Protein AF-A0A918CA73-F1 (afdb_monomer_lite)

Radius of gyration: 24.74 Å; chains: 1; bounding box: 53×68×56 Å

Secondary structure (DSSP, 8-state):
----S-SSSSSSSS---S----------PPPSSPPEEEEEEEEETTEEEEEEEEPTT--SPEEEEEEETTT-PBPPPEEEPPP-TT-PPPEEEESSEEEEEESSSS--EE-PPP-

Sequence (115 aa):
MTRRTLLILSCAALTVAVLAAPAVKVPALPPKYCQPVAYRDYEVGFGRAAFLRPLPGCTKPSLVRKVSDLTGEPQSPFLVPLPTPNVFPPETWLFISHLDYSLDGETWQHLRLSP

Foldseek 3Di:
DDDDPDDDPPPPDDPDDDDPPPPPPPPDDQFQAADKAFDDWDDDPQFIKTFIAGDPPDDHWWKKWKAALVPRDIDDIDTFGHDDVPDRTDMDTARNIFMWTGRHVPDIDTHDHDD

Structure (mmCIF, N/CA/C/O backbone):
data_AF-A0A918CA73-F1
#
_entry.id   AF-A0A918CA73-F1
#
loop_
_atom_site.group_PDB
_atom_site.id
_atom_site.type_symbol
_a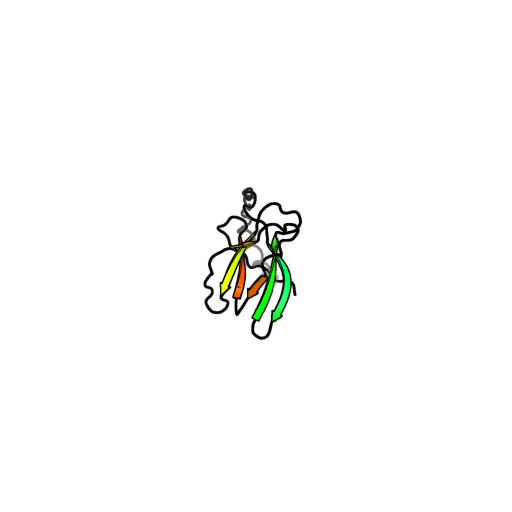tom_site.label_atom_id
_atom_site.label_alt_id
_atom_site.label_comp_id
_atom_site.label_asym_id
_atom_site.label_entity_id
_atom_site.label_seq_id
_atom_site.pdbx_PDB_ins_code
_atom_site.Cartn_x
_atom_site.Cartn_y
_atom_site.Cartn_z
_atom_site.occupancy
_atom_site.B_iso_or_equiv
_atom_site.auth_seq_id
_atom_site.auth_comp_id
_atom_site.auth_asym_id
_atom_site.auth_atom_id
_atom_site.pdbx_PDB_model_num
ATOM 1 N N . MET A 1 1 ? 32.864 -58.467 37.721 1.00 47.31 1 MET A N 1
ATOM 2 C CA . MET A 1 1 ? 33.483 -57.938 36.482 1.00 47.31 1 MET A CA 1
ATOM 3 C C . MET A 1 1 ? 32.394 -57.998 35.422 1.00 47.31 1 MET A C 1
ATOM 5 O O . MET A 1 1 ? 31.867 -59.079 35.254 1.00 47.31 1 MET A O 1
ATOM 9 N N . THR A 1 2 ? 31.847 -56.966 34.782 1.00 47.34 2 THR A N 1
ATOM 10 C CA . THR A 1 2 ? 32.193 -55.567 34.450 1.00 47.34 2 THR A CA 1
ATOM 11 C C . THR A 1 2 ? 30.842 -54.947 34.033 1.00 47.34 2 THR A C 1
ATOM 13 O O . THR A 1 2 ? 30.274 -55.388 33.047 1.00 47.34 2 THR A O 1
ATOM 16 N N . ARG A 1 3 ? 30.129 -54.122 34.808 1.00 51.66 3 ARG A N 1
ATOM 17 C CA . ARG A 1 3 ? 30.385 -52.727 35.215 1.00 51.66 3 ARG A CA 1
ATOM 18 C C . ARG A 1 3 ? 30.663 -51.748 34.056 1.00 51.66 3 ARG A C 1
ATOM 20 O O . ARG A 1 3 ? 31.569 -50.941 34.194 1.00 51.66 3 ARG A O 1
ATOM 27 N N . ARG A 1 4 ? 29.937 -51.815 32.927 1.00 50.28 4 ARG A N 1
ATOM 28 C CA . ARG A 1 4 ? 29.997 -50.794 31.845 1.00 50.28 4 ARG A CA 1
ATOM 29 C C . ARG A 1 4 ? 28.681 -50.611 31.066 1.00 50.28 4 ARG A C 1
ATOM 31 O O . ARG A 1 4 ? 28.702 -50.381 29.865 1.00 50.28 4 ARG A O 1
ATOM 38 N N . THR A 1 5 ? 27.536 -50.692 31.736 1.00 52.53 5 THR A N 1
ATOM 39 C CA . THR A 1 5 ? 26.225 -50.587 31.069 1.00 52.53 5 THR A CA 1
ATOM 40 C C . THR A 1 5 ? 25.339 -49.584 31.792 1.00 52.53 5 THR A C 1
ATOM 42 O O . THR A 1 5 ? 24.375 -50.002 32.403 1.00 52.53 5 THR A O 1
ATOM 45 N N . LEU A 1 6 ? 25.705 -48.298 31.843 1.00 48.62 6 LEU A N 1
ATOM 46 C CA . LEU A 1 6 ? 24.849 -47.198 32.340 1.00 48.62 6 LEU A CA 1
ATOM 47 C C . LEU A 1 6 ? 25.683 -45.913 32.397 1.00 48.62 6 LEU A C 1
ATOM 49 O O . LEU A 1 6 ? 26.232 -45.609 33.446 1.00 48.62 6 LEU A O 1
ATOM 53 N N . LEU A 1 7 ? 25.874 -45.196 31.285 1.00 50.62 7 LEU A N 1
ATOM 54 C CA . LEU A 1 7 ? 26.423 -43.821 31.323 1.00 50.62 7 LEU A CA 1
ATOM 55 C C . LEU A 1 7 ? 26.252 -43.054 29.997 1.00 50.62 7 LEU A C 1
ATOM 57 O O . LEU A 1 7 ? 27.045 -42.181 29.673 1.00 50.62 7 LEU A O 1
ATOM 61 N N . ILE A 1 8 ? 25.219 -43.370 29.211 1.00 50.06 8 ILE A N 1
ATOM 62 C CA . ILE A 1 8 ? 24.854 -42.584 28.018 1.00 50.06 8 ILE A CA 1
ATOM 63 C C . ILE A 1 8 ? 23.335 -42.379 28.007 1.00 50.06 8 ILE A C 1
ATOM 65 O O . ILE A 1 8 ? 22.659 -42.719 27.049 1.00 50.06 8 ILE A O 1
ATOM 69 N N . LEU A 1 9 ? 22.751 -41.927 29.118 1.00 50.25 9 LEU A N 1
ATOM 70 C CA . LEU A 1 9 ? 21.310 -41.634 29.157 1.00 50.25 9 LEU A CA 1
ATOM 71 C C . LEU A 1 9 ? 20.957 -40.526 30.161 1.00 50.25 9 LEU A C 1
ATOM 73 O O . LEU A 1 9 ? 19.876 -40.516 30.736 1.00 50.25 9 LEU A O 1
ATOM 77 N N . SER A 1 10 ? 21.881 -39.585 30.376 1.00 49.31 10 SER A N 1
ATOM 78 C CA . SER A 1 10 ? 21.755 -38.549 31.416 1.00 49.31 10 SER A CA 1
ATOM 79 C C . SER A 1 10 ? 21.933 -37.121 30.889 1.00 49.31 10 SER A C 1
ATOM 81 O O . SER A 1 10 ? 22.260 -36.231 31.663 1.00 49.31 10 SER A O 1
ATOM 83 N N . CYS A 1 11 ? 21.755 -36.884 29.585 1.00 46.22 11 CYS A N 1
ATOM 84 C CA . CYS A 1 11 ? 21.921 -35.552 28.976 1.00 46.22 11 CYS A CA 1
ATOM 85 C C . CYS A 1 11 ? 20.687 -35.105 28.172 1.00 46.22 11 CYS A C 1
ATOM 87 O O . CYS A 1 11 ? 20.797 -34.354 27.211 1.00 46.22 11 CYS A O 1
ATOM 89 N N . ALA A 1 12 ? 19.505 -35.611 28.530 1.00 51.34 12 ALA A N 1
ATOM 90 C CA . ALA A 1 12 ? 18.267 -35.384 27.789 1.00 51.34 12 ALA A CA 1
ATOM 91 C C . ALA A 1 12 ? 17.109 -35.022 28.724 1.00 51.34 12 ALA A C 1
ATOM 93 O O . ALA A 1 12 ? 16.094 -35.703 28.722 1.00 51.34 12 ALA A O 1
ATOM 94 N N . ALA A 1 13 ? 17.263 -33.994 29.560 1.00 50.62 13 ALA A N 1
ATOM 95 C CA . ALA A 1 13 ? 16.130 -33.397 30.273 1.00 50.62 13 ALA A CA 1
ATOM 96 C C . ALA A 1 13 ? 16.557 -32.128 31.017 1.00 50.62 13 ALA A C 1
ATOM 98 O O . ALA A 1 13 ? 16.603 -32.171 32.236 1.00 50.62 13 ALA A O 1
ATOM 99 N N . LEU A 1 14 ? 16.904 -31.017 30.351 1.00 50.69 14 LEU A N 1
ATOM 100 C CA . LEU A 1 14 ? 16.919 -29.721 31.059 1.00 50.69 14 LEU A CA 1
ATOM 101 C C . LEU A 1 14 ? 16.922 -28.466 30.161 1.00 50.69 14 LEU A C 1
ATOM 103 O O . LEU A 1 14 ? 17.584 -27.492 30.487 1.00 50.69 14 LEU A O 1
ATOM 107 N N . THR A 1 15 ? 16.190 -28.435 29.044 1.00 51.91 15 THR A N 1
ATOM 108 C CA . THR A 1 15 ? 16.017 -27.187 28.257 1.00 51.91 15 THR A CA 1
ATOM 109 C C . THR A 1 15 ? 14.655 -27.104 27.553 1.00 51.91 15 THR A C 1
ATOM 111 O O . THR A 1 15 ? 14.565 -26.769 26.378 1.00 51.91 15 THR A O 1
ATOM 114 N N . VAL A 1 16 ? 13.556 -27.392 28.260 1.00 51.50 16 VAL A N 1
ATOM 115 C CA . VAL A 1 16 ? 12.187 -27.124 27.763 1.00 51.50 16 VAL A CA 1
ATOM 116 C C . VAL A 1 16 ? 11.394 -26.379 28.835 1.00 51.50 16 VAL A C 1
ATOM 118 O O . VAL A 1 16 ? 10.440 -26.900 29.396 1.00 51.50 16 VAL A O 1
ATOM 121 N N . ALA A 1 17 ? 11.842 -25.182 29.212 1.00 49.84 17 ALA A N 1
ATOM 122 C CA . ALA A 1 17 ? 11.116 -24.366 30.186 1.00 49.84 17 ALA A CA 1
ATOM 123 C C . ALA A 1 17 ? 11.494 -22.882 30.107 1.00 49.84 17 ALA A C 1
ATOM 125 O O . ALA A 1 17 ? 11.767 -22.265 31.128 1.00 49.84 17 ALA A O 1
ATOM 126 N N . VAL A 1 18 ? 11.540 -22.283 28.915 1.00 52.66 18 VAL A N 1
ATOM 127 C CA . VAL A 1 18 ? 11.581 -20.817 28.820 1.00 52.66 18 VAL A CA 1
ATOM 128 C C . VAL A 1 18 ? 10.735 -20.370 27.627 1.00 52.66 18 VAL A C 1
ATOM 130 O O . VAL A 1 18 ? 10.951 -20.823 26.509 1.00 52.66 18 VAL A O 1
ATOM 133 N N . LEU A 1 19 ? 9.789 -19.465 27.900 1.00 46.84 19 LEU A N 1
ATOM 134 C CA . LEU A 1 19 ? 8.966 -18.687 26.959 1.00 46.84 19 LEU A CA 1
ATOM 135 C C . LEU A 1 19 ? 7.689 -19.333 26.390 1.00 46.84 19 LEU A C 1
ATOM 137 O O . LEU A 1 19 ? 7.357 -19.156 25.224 1.00 46.84 19 LEU A O 1
ATOM 141 N N . ALA A 1 20 ? 6.867 -19.930 27.252 1.00 50.53 20 ALA A N 1
ATOM 142 C CA . ALA A 1 20 ? 5.415 -19.811 27.086 1.00 50.53 20 ALA A CA 1
ATOM 143 C C . ALA A 1 20 ? 4.946 -18.547 27.828 1.00 50.53 20 ALA A C 1
ATOM 145 O O . ALA A 1 20 ? 4.282 -18.624 28.860 1.00 50.53 20 ALA A O 1
ATOM 146 N N . ALA A 1 21 ? 5.363 -17.367 27.358 1.00 57.00 21 ALA A N 1
ATOM 147 C CA . ALA A 1 21 ? 4.730 -16.134 27.809 1.00 57.00 21 ALA A CA 1
ATOM 148 C C . ALA A 1 21 ? 3.276 -16.165 27.307 1.00 57.00 21 ALA A C 1
ATOM 150 O O . ALA A 1 21 ? 3.063 -16.436 26.120 1.00 57.00 21 ALA A O 1
ATOM 151 N N . PRO A 1 22 ? 2.267 -15.916 28.160 1.00 52.00 22 PRO A N 1
ATOM 152 C CA . PRO A 1 22 ? 0.918 -15.736 27.669 1.00 52.00 22 PRO A CA 1
ATOM 153 C C . PRO A 1 22 ? 0.957 -14.499 26.778 1.00 52.00 22 PRO A C 1
ATOM 155 O O . PRO A 1 22 ? 1.216 -13.392 27.249 1.00 52.00 22 PRO A O 1
ATOM 158 N N . ALA A 1 23 ? 0.744 -14.694 25.477 1.00 60.34 23 ALA A N 1
ATOM 159 C CA . ALA A 1 23 ? 0.425 -13.606 24.574 1.00 60.34 23 ALA A CA 1
ATOM 160 C C . ALA A 1 23 ? -0.854 -12.968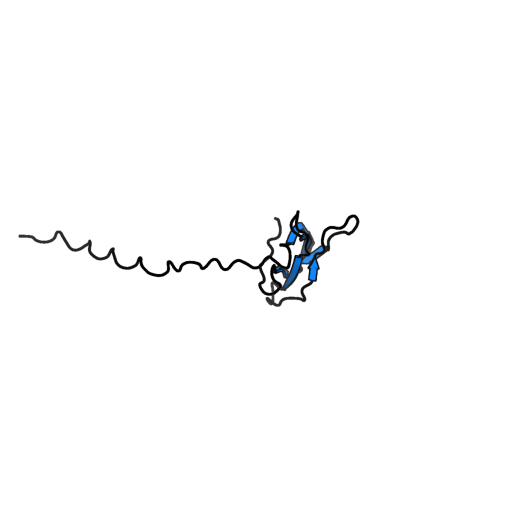 25.118 1.00 60.34 23 ALA A C 1
ATOM 162 O O . ALA A 1 23 ? -1.958 -13.466 24.886 1.00 60.34 23 ALA A O 1
ATOM 163 N N . VAL A 1 24 ? -0.693 -11.916 25.924 1.00 51.78 24 VAL A N 1
ATOM 164 C CA . VAL A 1 24 ? -1.776 -11.031 26.324 1.00 51.78 24 VAL A CA 1
ATOM 165 C C . VAL A 1 24 ? -2.388 -10.578 25.010 1.00 51.78 24 VAL A C 1
ATOM 167 O O . VAL A 1 24 ? -1.785 -9.806 24.267 1.00 51.78 24 VAL A O 1
ATOM 170 N N . LYS A 1 25 ? -3.550 -11.145 24.673 1.00 54.12 25 LYS A N 1
ATOM 171 C CA . LYS A 1 25 ? -4.358 -10.717 23.536 1.00 54.12 25 LYS A CA 1
ATOM 172 C C . LYS A 1 25 ? -4.898 -9.342 23.900 1.00 54.12 25 LYS A C 1
ATOM 174 O O . LYS A 1 25 ? -6.029 -9.218 24.360 1.00 54.12 25 LYS A O 1
ATOM 179 N N . VAL A 1 26 ? -4.052 -8.323 23.766 1.00 59.31 26 VAL A N 1
ATOM 180 C CA . VAL A 1 26 ? -4.492 -6.934 23.744 1.00 59.31 26 VAL A CA 1
ATOM 181 C C . VAL A 1 26 ? -5.569 -6.879 22.662 1.00 59.31 26 VAL A C 1
ATOM 183 O O . VAL A 1 26 ? -5.301 -7.336 21.545 1.00 59.31 26 VAL A O 1
ATOM 186 N N . PRO A 1 27 ? -6.794 -6.421 22.971 1.00 53.00 27 PRO A N 1
ATOM 187 C CA . PRO A 1 27 ? -7.807 -6.234 21.950 1.00 53.00 27 PRO A CA 1
ATOM 188 C C . PRO A 1 27 ? -7.209 -5.297 20.908 1.00 53.00 27 PRO A C 1
ATOM 190 O O . PRO A 1 27 ? -6.942 -4.133 21.207 1.00 53.00 27 PRO A O 1
ATOM 193 N N . ALA A 1 28 ? -6.917 -5.823 19.717 1.00 67.25 28 ALA A N 1
ATOM 194 C CA . ALA A 1 28 ? -6.463 -4.996 18.618 1.00 67.25 28 ALA A CA 1
ATOM 195 C C . ALA A 1 28 ? -7.560 -3.955 18.396 1.00 67.25 28 ALA A C 1
ATOM 197 O O . ALA A 1 28 ? -8.709 -4.313 18.119 1.00 67.25 28 ALA A O 1
ATOM 198 N N . LEU A 1 29 ? -7.227 -2.682 18.617 1.00 69.94 29 LEU A N 1
ATOM 199 C CA . LEU A 1 29 ? -8.118 -1.572 18.311 1.00 69.94 29 LEU A CA 1
ATOM 200 C C . LEU A 1 29 ? -8.682 -1.781 16.898 1.00 69.94 29 LEU A C 1
ATOM 202 O O . LEU A 1 29 ? -7.958 -2.258 16.016 1.00 69.94 29 LEU A O 1
ATOM 206 N N . PRO A 1 30 ? -9.969 -1.469 16.666 1.00 81.19 30 PRO A N 1
ATOM 207 C CA . PRO A 1 30 ? -10.555 -1.654 15.351 1.00 81.19 30 PRO A CA 1
ATOM 208 C C . PRO A 1 30 ? -9.733 -0.865 14.322 1.00 81.19 30 PRO A C 1
ATOM 210 O O . PRO A 1 30 ? -9.409 0.300 14.573 1.00 81.19 30 PRO A O 1
ATOM 213 N N . PRO A 1 31 ? -9.399 -1.461 13.165 1.00 89.62 31 PRO A N 1
ATOM 214 C CA . PRO A 1 31 ? -8.486 -0.843 12.217 1.00 89.62 31 PRO A CA 1
ATOM 215 C C . PRO A 1 31 ? -9.059 0.485 11.709 1.00 89.62 31 PRO A C 1
ATOM 217 O O . PRO A 1 31 ? -10.252 0.600 11.396 1.00 89.62 31 PRO A O 1
ATOM 220 N N . LYS A 1 32 ? -8.208 1.509 11.644 1.00 95.06 32 LYS A N 1
ATOM 221 C CA . LYS A 1 32 ? -8.529 2.846 11.131 1.00 95.06 32 LYS A CA 1
ATOM 222 C C . LYS A 1 32 ? -8.683 2.840 9.611 1.00 95.06 32 LYS A C 1
ATOM 224 O O . LYS A 1 32 ? -9.551 3.540 9.094 1.00 95.06 32 LYS A O 1
ATOM 229 N N . TYR A 1 33 ? -7.899 2.015 8.927 1.00 96.69 33 TYR A N 1
ATOM 230 C CA . TYR A 1 33 ? -7.897 1.859 7.475 1.00 96.69 33 TYR A CA 1
ATOM 231 C C . TYR A 1 33 ? -8.141 0.405 7.076 1.00 96.69 33 TYR A C 1
ATOM 233 O O . TYR A 1 33 ? -7.936 -0.520 7.860 1.00 96.69 33 TYR A O 1
ATOM 241 N N . CYS A 1 34 ? -8.575 0.194 5.841 1.00 95.19 34 CYS A N 1
ATOM 242 C CA . CYS A 1 34 ? -8.765 -1.139 5.286 1.00 95.19 34 CYS A CA 1
ATOM 243 C C . CYS A 1 34 ? -7.462 -1.692 4.714 1.00 95.19 34 CYS A C 1
ATOM 245 O O . CYS A 1 34 ? -6.660 -0.944 4.150 1.00 95.19 34 CYS A O 1
ATOM 247 N N . GLN A 1 35 ? -7.301 -3.014 4.750 1.00 95.69 35 GLN A N 1
ATOM 248 C CA . GLN A 1 35 ? -6.261 -3.676 3.969 1.00 95.69 35 GLN A CA 1
ATOM 249 C C . GLN A 1 35 ? -6.501 -3.405 2.472 1.00 95.69 35 GLN A C 1
ATOM 251 O O . GLN A 1 35 ? -7.628 -3.592 2.004 1.00 95.69 35 GLN A O 1
ATOM 256 N N . PRO A 1 36 ? -5.496 -2.941 1.716 1.00 94.50 36 PRO A N 1
ATOM 257 C CA . PRO A 1 36 ? -5.610 -2.805 0.274 1.00 94.50 36 PRO A CA 1
ATOM 258 C C . PRO A 1 36 ? -5.436 -4.159 -0.420 1.00 94.50 36 PRO A C 1
ATOM 260 O O . PRO A 1 36 ? -4.791 -5.073 0.090 1.00 94.50 36 PRO A O 1
ATOM 263 N N . VAL A 1 37 ? -5.982 -4.258 -1.624 1.00 92.75 37 VAL A N 1
ATOM 264 C CA . VAL A 1 37 ? -5.814 -5.384 -2.539 1.00 92.75 37 VAL A CA 1
ATOM 265 C C . VAL A 1 37 ? -5.379 -4.840 -3.894 1.00 92.75 37 VAL A C 1
ATOM 267 O O . VAL A 1 37 ? -6.050 -3.970 -4.457 1.00 92.75 37 VAL A O 1
ATOM 270 N N . ALA A 1 38 ? -4.281 -5.379 -4.424 1.00 91.31 38 ALA A N 1
ATOM 271 C CA . ALA A 1 38 ? -3.887 -5.211 -5.817 1.00 91.31 38 ALA A CA 1
ATOM 272 C C . ALA A 1 38 ? -4.592 -6.280 -6.665 1.00 91.31 38 ALA A C 1
ATOM 274 O O . ALA A 1 38 ? -4.544 -7.460 -6.320 1.00 91.31 38 ALA A O 1
ATOM 275 N N . TYR A 1 39 ? -5.296 -5.882 -7.728 1.00 84.81 39 TYR A N 1
ATOM 276 C CA . TYR A 1 39 ? -6.139 -6.825 -8.491 1.00 84.81 39 TYR A CA 1
ATOM 277 C C . TYR A 1 39 ? -6.029 -6.720 -10.016 1.00 84.81 39 TYR A C 1
ATOM 279 O O . TYR A 1 39 ? -6.761 -7.395 -10.738 1.00 84.81 39 TYR A O 1
ATOM 287 N N . ARG A 1 40 ? -5.131 -5.863 -10.496 1.00 80.81 40 ARG A N 1
ATOM 288 C CA . ARG A 1 40 ? -4.670 -5.778 -11.882 1.00 80.81 40 ARG A CA 1
ATOM 289 C C . ARG A 1 40 ? -3.259 -5.224 -11.819 1.00 80.81 40 ARG A C 1
ATOM 291 O O . ARG A 1 40 ? -3.087 -4.011 -11.917 1.00 80.81 40 ARG A O 1
ATOM 298 N N . ASP A 1 41 ? -2.293 -6.082 -11.538 1.00 84.31 41 ASP A N 1
ATOM 299 C CA . ASP A 1 41 ? -0.892 -5.726 -11.665 1.00 84.31 41 ASP A CA 1
ATOM 300 C C . ASP A 1 41 ? -0.267 -6.384 -12.886 1.00 84.31 41 ASP A C 1
ATOM 302 O O . ASP A 1 41 ? -0.640 -7.479 -13.297 1.00 84.31 41 ASP A O 1
ATOM 306 N N . TYR A 1 42 ? 0.596 -5.630 -13.550 1.00 85.56 42 TYR A N 1
ATOM 307 C CA . TYR A 1 42 ? 1.219 -6.036 -14.797 1.00 85.56 42 TYR A CA 1
ATOM 308 C C . TYR A 1 42 ? 2.554 -5.324 -14.962 1.00 85.56 42 TYR A C 1
ATOM 310 O O . TYR A 1 42 ? 2.766 -4.208 -14.477 1.00 85.56 42 TYR A O 1
ATOM 318 N N . GLU A 1 43 ? 3.470 -5.995 -15.647 1.00 87.00 43 GLU A N 1
ATOM 31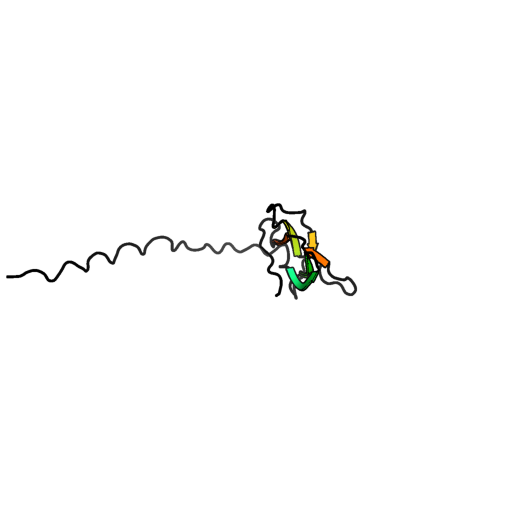9 C CA . GLU A 1 43 ? 4.774 -5.444 -15.985 1.00 87.00 43 GLU A CA 1
ATOM 320 C C . GLU A 1 43 ? 4.674 -4.551 -17.223 1.00 87.00 43 GLU A C 1
ATOM 322 O O . GLU A 1 43 ? 3.963 -4.836 -18.185 1.00 87.00 43 GLU A O 1
ATOM 327 N N . VAL A 1 44 ? 5.390 -3.435 -17.177 1.00 81.25 44 VAL A N 1
ATOM 328 C CA . VAL A 1 44 ? 5.323 -2.335 -18.139 1.00 81.25 44 VAL A CA 1
ATOM 329 C C . VAL A 1 44 ? 6.733 -1.884 -18.461 1.00 81.25 44 VAL A C 1
ATOM 331 O O . VAL A 1 44 ? 7.185 -0.903 -17.889 1.00 81.25 44 VAL A O 1
ATOM 334 N N . GLY A 1 45 ? 7.427 -2.599 -19.356 1.00 78.19 45 GLY A N 1
ATOM 335 C CA . GLY A 1 45 ? 8.728 -2.254 -19.966 1.00 78.19 45 GLY A CA 1
ATOM 336 C C . GLY A 1 45 ? 9.909 -1.998 -19.009 1.00 78.19 45 GLY A C 1
ATOM 337 O O . GLY A 1 45 ? 10.932 -2.663 -19.096 1.00 78.19 45 GLY A O 1
ATOM 338 N N . PHE A 1 46 ? 9.764 -1.032 -18.106 1.00 77.19 46 PHE A N 1
ATOM 339 C CA . PHE A 1 46 ? 10.726 -0.540 -17.126 1.00 77.19 46 PHE A CA 1
ATOM 340 C C . PHE A 1 46 ? 10.190 -0.552 -15.679 1.00 77.19 46 PHE A C 1
ATOM 342 O O . PHE A 1 46 ? 10.814 0.030 -14.795 1.00 77.19 46 PHE A O 1
ATOM 349 N N . GLY A 1 47 ? 9.040 -1.176 -15.406 1.00 83.62 47 GLY A N 1
ATOM 350 C CA . GLY A 1 47 ? 8.493 -1.275 -14.049 1.00 83.62 47 GLY A CA 1
ATOM 351 C C . GLY A 1 47 ? 7.247 -2.151 -13.954 1.00 83.62 47 GLY A C 1
ATOM 352 O O . GLY A 1 47 ? 6.939 -2.913 -14.870 1.00 83.62 47 GLY A O 1
ATOM 353 N N . ARG A 1 48 ? 6.516 -2.025 -12.844 1.00 88.50 48 ARG A N 1
ATOM 354 C CA . ARG A 1 48 ? 5.217 -2.676 -12.625 1.00 88.50 48 ARG A CA 1
ATOM 355 C C . ARG A 1 48 ? 4.155 -1.615 -12.350 1.00 88.50 48 ARG A C 1
ATOM 357 O O . ARG A 1 48 ? 4.445 -0.606 -11.717 1.00 88.50 48 ARG A O 1
ATOM 364 N N . ALA A 1 49 ? 2.930 -1.823 -12.805 1.00 89.81 49 ALA A N 1
ATOM 365 C CA . ALA A 1 49 ? 1.779 -1.014 -12.409 1.00 89.81 49 ALA A CA 1
ATOM 366 C C . ALA A 1 49 ? 0.796 -1.895 -11.639 1.00 89.81 49 ALA A C 1
ATOM 368 O O . ALA A 1 49 ? 0.732 -3.093 -11.896 1.00 89.81 49 ALA A O 1
ATOM 369 N N . ALA A 1 50 ? 0.056 -1.320 -10.691 1.00 91.69 50 ALA A N 1
ATOM 370 C CA . ALA A 1 50 ? -0.975 -2.024 -9.936 1.00 91.69 50 ALA A CA 1
ATOM 371 C C . ALA A 1 50 ? -2.186 -1.121 -9.671 1.00 91.69 50 ALA A C 1
ATOM 373 O O . ALA A 1 50 ? -2.048 0.004 -9.185 1.00 91.69 50 ALA A O 1
ATOM 374 N N . PHE A 1 51 ? -3.387 -1.641 -9.925 1.00 91.62 51 PHE A N 1
ATOM 375 C CA . PHE A 1 51 ? -4.629 -1.016 -9.466 1.00 91.62 51 PHE A CA 1
ATOM 376 C C . PHE A 1 51 ? -4.951 -1.442 -8.038 1.00 91.62 51 PHE A C 1
ATOM 378 O O . PHE A 1 51 ? -5.052 -2.638 -7.742 1.00 91.62 51 PHE A O 1
ATOM 385 N N . LEU A 1 52 ? -5.157 -0.452 -7.169 1.00 93.19 52 LEU A N 1
ATOM 386 C CA . LEU A 1 52 ? -5.418 -0.663 -5.750 1.00 93.19 52 LEU A CA 1
ATOM 387 C C . LEU A 1 52 ? -6.882 -0.404 -5.411 1.00 93.19 52 LEU A C 1
ATOM 389 O O . LEU A 1 52 ? -7.486 0.561 -5.872 1.00 93.19 52 LEU A O 1
ATOM 393 N N . ARG A 1 53 ? -7.437 -1.230 -4.528 1.00 92.69 53 ARG A N 1
ATOM 394 C CA . ARG A 1 53 ? -8.723 -0.965 -3.871 1.00 92.69 53 ARG A CA 1
ATOM 395 C C . ARG A 1 53 ? -8.699 -1.441 -2.421 1.00 92.69 53 ARG A C 1
ATOM 397 O O . ARG A 1 53 ? -7.956 -2.376 -2.124 1.00 92.69 53 ARG A O 1
ATOM 404 N N . PRO A 1 54 ? -9.531 -0.882 -1.533 1.00 94.06 54 PRO A N 1
ATOM 405 C CA . PRO A 1 54 ? -9.796 -1.494 -0.238 1.00 94.06 54 PRO A CA 1
ATOM 406 C C . PRO A 1 54 ? -10.351 -2.916 -0.389 1.00 94.06 54 PRO A C 1
ATOM 408 O O . PRO A 1 54 ? -11.023 -3.229 -1.378 1.00 94.06 54 PRO A O 1
ATOM 411 N N . LEU A 1 55 ? -10.086 -3.772 0.601 1.00 92.19 55 LEU A N 1
ATOM 412 C CA . LEU A 1 55 ? -10.622 -5.131 0.674 1.00 92.19 55 LEU A CA 1
ATOM 413 C C . LEU A 1 55 ? -12.152 -5.123 0.454 1.00 92.19 55 LEU A C 1
ATOM 415 O O . LEU A 1 55 ? -12.841 -4.277 1.035 1.00 92.19 55 LEU A O 1
ATOM 419 N N . PRO A 1 56 ? -12.711 -6.041 -0.360 1.00 90.12 56 PRO A N 1
ATOM 420 C CA . PRO A 1 56 ? -14.152 -6.107 -0.578 1.00 90.12 56 PRO A CA 1
ATOM 421 C C . PRO A 1 56 ? -14.935 -6.213 0.736 1.00 90.12 56 PRO A C 1
ATOM 423 O O . PRO A 1 56 ? -14.555 -6.958 1.636 1.00 90.12 56 PRO A O 1
ATOM 426 N N . GLY A 1 57 ? -16.030 -5.458 0.842 1.00 90.25 57 GLY A N 1
ATOM 427 C CA . GLY A 1 57 ? -16.848 -5.376 2.060 1.00 90.25 57 GLY A CA 1
ATOM 428 C C . GLY A 1 57 ? -16.345 -4.371 3.101 1.00 90.25 57 GLY A C 1
ATOM 429 O O . GLY A 1 57 ? -17.028 -4.141 4.097 1.00 90.25 57 GLY A O 1
ATOM 430 N N . CYS A 1 58 ? -15.192 -3.737 2.880 1.00 91.31 58 CYS A N 1
ATOM 431 C CA . CYS A 1 58 ? -14.689 -2.709 3.779 1.00 91.31 58 CYS A CA 1
ATOM 432 C C . CYS A 1 58 ? -15.341 -1.339 3.518 1.00 91.31 58 CYS A C 1
ATOM 434 O O . CYS A 1 58 ? -15.646 -0.988 2.380 1.00 91.31 58 CYS A O 1
ATOM 436 N N . THR A 1 59 ? -15.539 -0.554 4.581 1.00 93.44 59 THR A N 1
ATOM 437 C CA . THR A 1 59 ? -16.238 0.749 4.556 1.00 93.44 59 THR A CA 1
ATOM 438 C C . THR A 1 59 ? -15.327 1.939 4.871 1.00 93.44 59 THR A C 1
ATOM 440 O O . THR A 1 59 ? -15.805 3.048 5.099 1.00 93.44 59 THR A O 1
ATOM 443 N N . LYS A 1 60 ? -14.006 1.731 4.890 1.00 94.75 60 LYS A N 1
ATOM 444 C CA . LYS A 1 60 ? -12.987 2.769 5.111 1.00 94.75 60 LYS A CA 1
ATOM 445 C C . LYS A 1 60 ? -11.998 2.791 3.933 1.00 94.75 60 LYS A C 1
ATOM 447 O O . LYS A 1 60 ? -11.905 1.808 3.198 1.00 94.75 60 LYS A O 1
ATOM 452 N N . PRO A 1 61 ? -11.255 3.884 3.708 1.00 95.56 61 PRO A N 1
ATOM 453 C CA . PRO A 1 61 ? -10.176 3.872 2.725 1.00 95.56 61 PRO A CA 1
ATOM 454 C C . PRO A 1 61 ? -9.007 2.993 3.196 1.00 95.56 61 PRO A C 1
ATOM 456 O O . PRO A 1 61 ? -8.899 2.660 4.380 1.00 95.56 61 PRO A O 1
ATOM 459 N N . SER A 1 62 ? -8.101 2.657 2.281 1.00 96.00 62 SER A N 1
ATOM 460 C CA . SER A 1 62 ? -6.799 2.063 2.618 1.00 96.00 62 SER A CA 1
ATOM 461 C C . SER A 1 62 ? -5.722 3.138 2.647 1.00 96.00 62 SER A C 1
ATOM 463 O O . SER A 1 62 ? -5.727 4.025 1.798 1.00 96.00 62 SER A O 1
ATOM 465 N N . LEU A 1 63 ? -4.786 3.054 3.591 1.00 97.44 63 LEU A N 1
ATOM 466 C CA . LEU A 1 63 ? -3.610 3.921 3.630 1.00 97.44 63 LEU A CA 1
ATOM 467 C C . LEU A 1 63 ? -2.408 3.157 3.080 1.00 97.44 63 LEU A C 1
ATOM 469 O O . LEU A 1 63 ? -2.066 2.092 3.595 1.00 97.44 63 LEU A O 1
ATOM 473 N N . VAL A 1 64 ? -1.789 3.698 2.033 1.00 96.88 64 VAL A N 1
ATOM 474 C CA . VAL A 1 64 ? -0.704 3.056 1.285 1.00 96.88 64 VAL A CA 1
ATOM 475 C C . VAL A 1 64 ? 0.446 4.038 1.108 1.00 96.88 64 VAL A C 1
ATOM 477 O O . VAL A 1 64 ? 0.232 5.245 1.024 1.00 96.88 64 VAL A O 1
ATOM 480 N N . ARG A 1 65 ? 1.675 3.535 1.032 1.00 96.75 65 ARG A N 1
ATOM 481 C CA . ARG A 1 65 ? 2.848 4.301 0.606 1.00 96.75 65 ARG A CA 1
ATOM 482 C C . ARG A 1 65 ? 3.705 3.465 -0.337 1.00 96.75 65 ARG A C 1
ATOM 484 O O . ARG A 1 65 ? 3.671 2.238 -0.294 1.00 96.75 65 ARG A O 1
ATOM 491 N N . LYS A 1 66 ? 4.497 4.145 -1.160 1.00 96.25 66 LYS A N 1
ATOM 492 C CA . LYS A 1 66 ? 5.563 3.517 -1.945 1.00 96.25 66 LYS A CA 1
ATOM 493 C C . LYS A 1 66 ? 6.852 3.518 -1.136 1.00 96.25 66 LYS A C 1
ATOM 495 O O . LYS A 1 66 ? 7.133 4.505 -0.460 1.00 96.25 66 LYS A O 1
ATOM 500 N N . VAL A 1 67 ? 7.629 2.453 -1.240 1.00 96.81 67 VAL A N 1
ATOM 501 C CA . VAL A 1 67 ? 8.956 2.343 -0.631 1.00 96.81 67 VAL A CA 1
ATOM 502 C C . VAL A 1 67 ? 9.935 1.956 -1.727 1.00 96.81 67 VAL A C 1
ATOM 504 O O . VAL A 1 67 ? 9.684 1.012 -2.471 1.00 96.81 67 VAL A O 1
ATOM 507 N N . SER A 1 68 ? 11.015 2.722 -1.858 1.00 95.25 68 SER A N 1
ATOM 508 C CA . SER A 1 68 ? 12.063 2.462 -2.849 1.00 95.25 68 SER A CA 1
ATOM 509 C C . SER A 1 68 ? 12.772 1.145 -2.537 1.00 95.25 68 SER A C 1
ATOM 511 O O . SER A 1 68 ? 13.289 0.979 -1.435 1.00 95.25 68 SER A O 1
ATOM 513 N N . ASP A 1 69 ? 12.866 0.237 -3.508 1.00 91.94 69 ASP A N 1
ATOM 514 C CA . ASP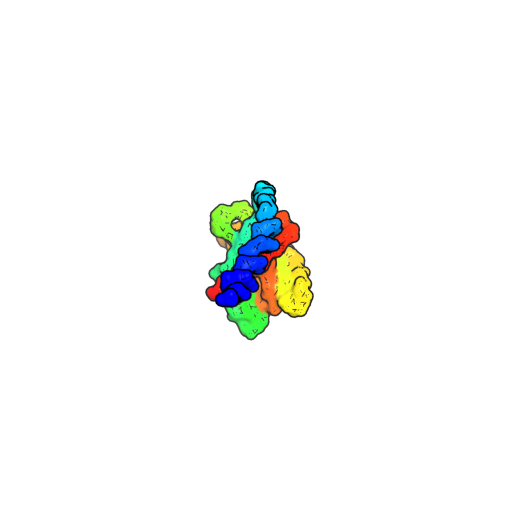 A 1 69 ? 13.629 -1.009 -3.342 1.00 91.94 69 ASP A CA 1
ATOM 515 C C . ASP A 1 69 ? 15.145 -0.750 -3.329 1.00 91.94 69 ASP A C 1
ATOM 517 O O . ASP A 1 69 ? 15.912 -1.573 -2.836 1.00 91.94 69 ASP A O 1
ATOM 521 N N . LEU A 1 70 ? 15.586 0.403 -3.852 1.00 94.12 70 LEU A N 1
ATOM 522 C CA . LEU A 1 70 ? 17.002 0.790 -3.889 1.00 94.12 70 LEU A CA 1
ATOM 523 C C . LEU A 1 70 ? 17.478 1.395 -2.573 1.00 94.12 70 LEU A C 1
ATOM 525 O O . LEU A 1 70 ? 18.590 1.121 -2.132 1.00 94.12 70 LEU A O 1
ATOM 529 N N . THR A 1 71 ? 16.668 2.277 -1.988 1.00 96.25 71 THR A N 1
ATOM 530 C CA . THR A 1 71 ? 17.069 3.091 -0.830 1.00 96.25 71 THR A CA 1
ATOM 531 C C . THR A 1 71 ? 16.347 2.702 0.452 1.00 96.25 71 THR A C 1
ATOM 533 O O . THR A 1 71 ? 16.777 3.111 1.522 1.00 96.25 71 THR A O 1
ATOM 536 N N . GLY A 1 72 ? 15.246 1.951 0.371 1.00 95.38 72 GLY A N 1
ATOM 537 C CA . GLY A 1 72 ? 14.376 1.657 1.512 1.00 95.38 72 GLY A CA 1
ATOM 538 C C . GLY A 1 72 ? 13.570 2.862 2.012 1.00 95.38 72 GLY A C 1
ATOM 539 O O . GLY A 1 72 ? 12.807 2.733 2.966 1.00 95.38 72 GLY A O 1
ATOM 540 N N . GLU A 1 73 ? 13.716 4.029 1.380 1.00 97.00 73 GLU A N 1
ATOM 541 C CA . GLU A 1 73 ? 13.073 5.263 1.826 1.00 97.00 73 GLU A CA 1
ATOM 542 C C . GLU A 1 73 ? 11.577 5.278 1.460 1.00 97.00 73 GLU A C 1
ATOM 544 O O . GLU A 1 73 ? 11.219 5.033 0.295 1.00 97.00 73 GLU A O 1
ATOM 549 N N . PRO A 1 74 ? 10.685 5.579 2.424 1.00 97.06 74 PRO A N 1
ATOM 550 C CA . PRO A 1 74 ? 9.259 5.699 2.169 1.00 97.06 74 PRO A CA 1
ATOM 551 C C . PRO A 1 74 ? 8.914 7.033 1.493 1.00 97.06 74 PRO A C 1
ATOM 553 O O . PRO A 1 74 ? 9.373 8.102 1.886 1.00 97.06 74 PRO A O 1
ATOM 556 N N . GLN A 1 75 ? 8.023 6.982 0.507 1.00 95.44 75 GLN A N 1
ATOM 557 C CA . GLN A 1 75 ? 7.371 8.158 -0.073 1.00 95.44 75 GLN A CA 1
ATOM 558 C C . GLN A 1 75 ? 6.153 8.569 0.768 1.00 95.44 75 GLN A C 1
ATOM 560 O O . GLN A 1 75 ? 5.642 7.786 1.575 1.00 95.44 75 GLN A O 1
ATOM 565 N N . SER A 1 76 ? 5.648 9.786 0.544 1.00 95.81 76 SER A N 1
ATOM 566 C CA . SER A 1 76 ? 4.445 10.287 1.215 1.00 95.81 76 SER A CA 1
ATOM 567 C C . SER A 1 76 ? 3.263 9.316 1.064 1.00 95.81 76 SER A C 1
ATOM 569 O O . SER A 1 76 ? 2.941 8.919 -0.062 1.00 95.81 76 SER A O 1
ATOM 571 N N . PRO A 1 77 ? 2.594 8.944 2.172 1.00 96.94 77 PRO A N 1
ATOM 572 C CA . PRO A 1 77 ? 1.399 8.119 2.121 1.00 96.94 77 PRO A CA 1
ATOM 573 C C . PRO A 1 77 ? 0.255 8.760 1.344 1.00 96.94 77 PRO A C 1
ATOM 575 O O . PRO A 1 77 ? 0.101 9.981 1.321 1.00 96.94 77 PRO A O 1
ATOM 578 N N . PHE A 1 78 ? -0.608 7.922 0.785 1.00 95.38 78 PHE A N 1
ATOM 579 C CA . PHE A 1 78 ? -1.834 8.332 0.120 1.00 95.38 78 PHE A CA 1
ATOM 580 C C . PHE A 1 78 ? -2.985 7.385 0.461 1.00 95.38 78 PHE A C 1
ATOM 582 O O . PHE A 1 78 ? -2.792 6.228 0.846 1.00 95.38 78 PHE A O 1
ATOM 589 N N . LEU A 1 79 ? -4.207 7.903 0.333 1.00 95.38 79 LEU A N 1
ATOM 590 C CA . LEU A 1 79 ? -5.420 7.129 0.553 1.00 95.38 79 LEU A CA 1
ATOM 591 C C . LEU A 1 79 ? -5.894 6.508 -0.755 1.00 95.38 79 LEU A C 1
ATOM 593 O O . LEU A 1 79 ? -6.073 7.197 -1.757 1.00 95.38 79 LEU A O 1
ATOM 597 N N . VAL A 1 80 ? -6.168 5.210 -0.710 1.00 94.00 80 VAL A N 1
ATOM 598 C CA . VAL A 1 80 ? -6.940 4.517 -1.735 1.00 94.00 80 VAL A CA 1
ATOM 599 C C . VAL A 1 80 ? -8.412 4.636 -1.334 1.00 94.00 80 VAL A C 1
ATOM 601 O O . VAL A 1 80 ? -8.805 4.084 -0.296 1.00 94.00 80 VAL A O 1
ATOM 604 N N . PRO A 1 81 ? -9.226 5.387 -2.094 1.00 93.00 81 PRO A N 1
ATOM 605 C CA . PRO A 1 81 ? -10.615 5.628 -1.7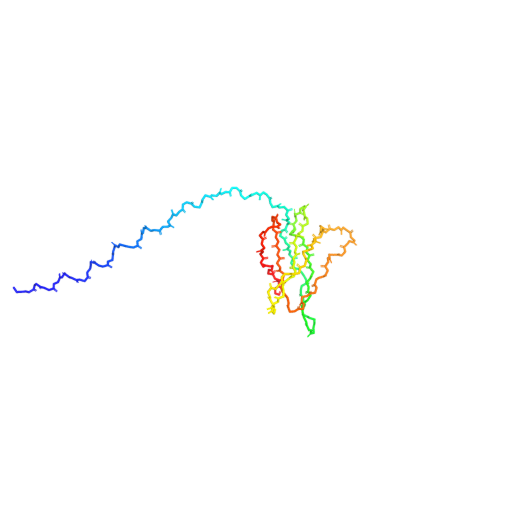39 1.00 93.00 81 PRO A CA 1
ATOM 606 C C . PRO A 1 81 ? -11.451 4.352 -1.860 1.00 93.00 81 PRO A C 1
ATOM 608 O O . PRO A 1 81 ? -11.066 3.376 -2.508 1.00 93.00 81 PRO A O 1
ATOM 611 N N . LEU A 1 82 ? -12.634 4.379 -1.245 1.00 91.25 82 LEU A N 1
ATOM 612 C CA . LEU A 1 82 ? -13.640 3.348 -1.470 1.00 91.25 82 LEU A CA 1
ATOM 613 C C . LEU A 1 82 ? -14.061 3.324 -2.946 1.00 91.25 82 LEU A C 1
ATOM 615 O O . LEU A 1 82 ? -14.156 4.388 -3.569 1.00 91.25 82 LEU A O 1
ATOM 619 N N . PRO A 1 83 ? -14.361 2.136 -3.500 1.00 85.69 83 PRO A N 1
ATOM 620 C CA . PRO A 1 83 ? -14.891 2.034 -4.849 1.00 85.69 83 PRO A CA 1
ATOM 621 C C . PRO A 1 83 ? -16.216 2.793 -4.921 1.00 85.69 83 PRO A C 1
ATOM 623 O O . PRO A 1 83 ? -17.183 2.459 -4.239 1.00 85.69 83 PRO A O 1
ATOM 626 N N . THR A 1 84 ? -16.245 3.832 -5.745 1.00 81.94 84 THR A N 1
ATOM 627 C CA . THR A 1 84 ? -17.450 4.599 -6.053 1.00 81.94 84 THR A CA 1
ATOM 628 C C . THR A 1 84 ? -17.866 4.286 -7.487 1.00 81.94 84 THR A C 1
ATOM 630 O O . THR A 1 84 ? -16.996 4.133 -8.350 1.00 81.94 84 THR A O 1
ATOM 633 N N . PRO A 1 85 ? -19.174 4.156 -7.775 1.00 77.44 85 PRO A N 1
ATOM 634 C CA . PRO A 1 85 ? -19.640 4.005 -9.147 1.00 77.44 85 PRO A CA 1
ATOM 635 C C . PRO A 1 85 ? -19.073 5.151 -9.993 1.00 77.44 85 PRO A C 1
ATOM 637 O O . PRO A 1 85 ? -19.220 6.314 -9.623 1.00 77.44 85 PRO A O 1
ATOM 640 N N . ASN A 1 86 ? -18.420 4.820 -11.108 1.00 75.31 86 ASN A N 1
ATOM 641 C CA . ASN A 1 86 ? -17.793 5.757 -12.055 1.00 75.31 86 ASN A CA 1
ATOM 642 C C . ASN A 1 86 ? -16.460 6.399 -11.635 1.00 75.31 86 ASN A C 1
ATOM 644 O O . ASN A 1 86 ? -15.914 7.183 -12.409 1.00 75.31 86 ASN A O 1
ATOM 648 N N . VAL A 1 87 ? -15.893 6.060 -10.474 1.00 77.00 87 VAL A N 1
ATOM 649 C CA . VAL A 1 87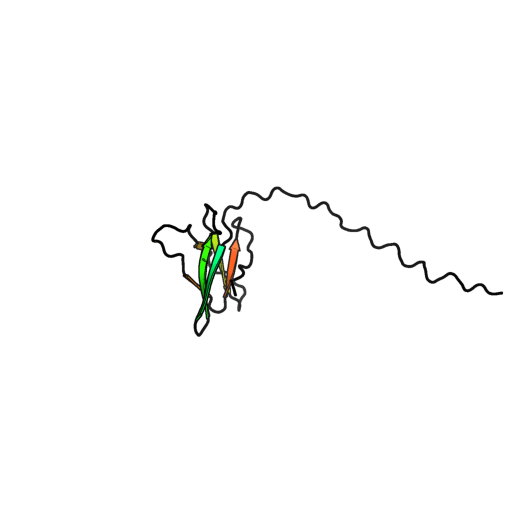 ? -14.521 6.462 -10.132 1.00 77.00 87 VAL A CA 1
ATOM 650 C C . VAL A 1 87 ? -13.602 5.281 -10.385 1.00 77.00 87 VAL A C 1
ATOM 652 O O . VAL A 1 87 ? -13.713 4.237 -9.738 1.00 77.00 87 VAL A O 1
ATOM 655 N N . PHE A 1 88 ? -12.692 5.440 -11.346 1.00 72.62 88 PHE A N 1
ATOM 656 C CA . PHE A 1 88 ? -11.644 4.453 -11.545 1.00 72.62 88 PHE A CA 1
ATOM 657 C C . PHE A 1 88 ? -10.734 4.442 -10.309 1.00 72.62 88 PHE A C 1
ATOM 659 O O . PHE A 1 88 ? -10.323 5.507 -9.840 1.00 72.62 88 PHE A O 1
ATOM 666 N N . PRO A 1 89 ? -10.435 3.262 -9.748 1.00 73.19 89 PRO A N 1
ATOM 667 C CA . PRO A 1 89 ? -9.479 3.149 -8.655 1.00 73.19 89 PRO A CA 1
ATOM 668 C C . PRO A 1 89 ? -8.117 3.702 -9.086 1.00 73.19 89 PRO A C 1
ATOM 670 O O . PRO A 1 89 ? -7.776 3.624 -10.270 1.00 73.19 89 PRO A O 1
ATOM 673 N N . PRO A 1 90 ? -7.321 4.231 -8.143 1.00 79.12 90 PRO A N 1
ATOM 674 C CA . PRO A 1 90 ? -6.020 4.785 -8.473 1.00 79.12 90 PRO A CA 1
ATOM 675 C C . PRO A 1 90 ? -5.098 3.698 -9.039 1.00 79.12 90 PRO A C 1
ATOM 677 O O . PRO A 1 90 ? -4.850 2.668 -8.402 1.00 79.12 90 PRO A O 1
ATOM 680 N N . GLU A 1 91 ? -4.574 3.953 -10.236 1.00 86.75 91 GLU A N 1
ATOM 681 C CA . GLU A 1 91 ? -3.433 3.225 -10.783 1.00 86.75 91 GLU A CA 1
ATOM 682 C C . GLU A 1 91 ? -2.164 3.711 -10.080 1.00 86.75 91 GLU A C 1
ATOM 684 O O . GLU A 1 91 ? -1.911 4.914 -9.982 1.00 86.75 91 GLU A O 1
ATOM 689 N N . THR A 1 92 ? -1.360 2.779 -9.575 1.00 87.00 92 THR A N 1
ATOM 690 C CA . THR A 1 92 ? -0.089 3.094 -8.924 1.00 87.00 92 THR A CA 1
ATOM 691 C C . THR A 1 92 ? 1.063 2.471 -9.696 1.00 87.00 92 THR A C 1
ATOM 693 O O . THR A 1 92 ? 1.121 1.256 -9.869 1.00 87.00 92 THR A O 1
ATOM 696 N N . TRP A 1 93 ? 2.005 3.312 -10.118 1.00 89.56 93 TRP A N 1
ATOM 697 C CA . TRP A 1 93 ? 3.227 2.891 -10.797 1.00 89.56 93 TRP A CA 1
ATOM 698 C C . TRP A 1 93 ? 4.340 2.587 -9.791 1.00 89.56 93 TRP A C 1
ATOM 700 O O . TRP A 1 93 ? 4.657 3.404 -8.920 1.00 89.56 93 TRP A O 1
ATOM 710 N N . LEU A 1 94 ? 4.929 1.405 -9.936 1.00 87.81 94 LEU A N 1
ATOM 711 C CA . LEU A 1 94 ? 5.950 0.805 -9.088 1.00 87.81 94 LEU A CA 1
ATOM 712 C C . LEU A 1 94 ? 7.241 0.686 -9.900 1.00 87.81 94 LEU A C 1
ATOM 714 O O . LEU A 1 94 ? 7.573 -0.354 -10.470 1.00 87.81 94 LEU A O 1
ATOM 718 N N . PHE A 1 95 ? 7.949 1.804 -10.005 1.00 88.94 95 PHE A N 1
ATOM 719 C CA . PHE A 1 95 ? 9.294 1.826 -10.566 1.00 88.94 95 PHE A CA 1
ATOM 720 C C . PHE A 1 95 ? 10.288 1.577 -9.440 1.00 88.94 95 PHE A C 1
ATOM 722 O O . PHE A 1 95 ? 10.445 2.434 -8.570 1.00 88.94 95 PHE A O 1
ATOM 729 N N . ILE A 1 96 ? 10.926 0.402 -9.456 1.00 88.50 96 ILE A N 1
ATOM 730 C CA . ILE A 1 96 ? 11.934 -0.006 -8.463 1.00 88.50 96 ILE A CA 1
ATOM 731 C C . ILE A 1 96 ? 11.452 0.280 -7.027 1.00 88.50 96 ILE A C 1
ATOM 733 O O . ILE A 1 96 ? 12.130 0.915 -6.218 1.00 88.50 96 ILE A O 1
ATOM 737 N N . SER A 1 97 ? 10.190 -0.048 -6.771 1.00 93.12 97 SER A N 1
ATOM 738 C CA . SER A 1 97 ? 9.511 0.226 -5.514 1.00 93.12 97 SER A CA 1
ATOM 739 C C . SER A 1 97 ? 8.534 -0.897 -5.211 1.00 93.12 97 SER A C 1
ATOM 741 O O . SER A 1 97 ? 7.907 -1.443 -6.121 1.00 93.12 97 SER A O 1
ATOM 743 N N . HIS A 1 98 ? 8.285 -1.115 -3.927 1.00 93.81 98 HIS A N 1
ATOM 744 C CA . HIS A 1 98 ? 7.143 -1.878 -3.450 1.00 93.81 98 HIS A CA 1
ATOM 745 C C . HIS A 1 98 ? 6.121 -0.984 -2.747 1.00 93.81 98 HIS A C 1
ATOM 747 O O . HIS A 1 98 ? 6.306 0.227 -2.580 1.00 93.81 98 HIS A O 1
ATOM 753 N N . LEU A 1 99 ? 5.002 -1.593 -2.361 1.00 95.81 99 LEU A N 1
ATOM 754 C CA . LEU A 1 99 ? 3.941 -0.939 -1.614 1.00 95.81 99 LEU A CA 1
ATOM 755 C C . LEU A 1 99 ? 3.915 -1.450 -0.183 1.00 95.81 99 LEU A C 1
ATOM 757 O O . LEU A 1 99 ? 3.912 -2.655 0.047 1.00 95.81 99 LEU A O 1
ATOM 761 N N . ASP A 1 100 ? 3.805 -0.518 0.753 1.00 97.56 100 ASP A N 1
ATOM 762 C CA . ASP A 1 100 ? 3.462 -0.790 2.142 1.00 97.56 100 ASP A CA 1
ATOM 763 C C . ASP A 1 100 ? 2.069 -0.229 2.434 1.00 97.56 100 ASP A C 1
ATOM 765 O O . ASP A 1 100 ? 1.674 0.809 1.896 1.00 97.56 100 ASP A O 1
ATOM 769 N N . TYR A 1 101 ? 1.338 -0.865 3.342 1.00 97.38 101 TYR A N 1
ATOM 770 C CA . TYR A 1 101 ? 0.057 -0.382 3.844 1.00 97.38 101 TYR A CA 1
ATOM 771 C C . TYR A 1 101 ? 0.025 -0.336 5.364 1.00 97.38 101 TYR A C 1
ATOM 773 O O . TYR A 1 101 ? 0.787 -1.026 6.037 1.00 97.38 101 TYR A O 1
ATOM 781 N N . SER A 1 102 ? -0.891 0.462 5.904 1.00 97.50 102 SER A N 1
ATOM 782 C CA . SER A 1 102 ? -1.103 0.578 7.343 1.00 97.50 102 SER A CA 1
ATOM 783 C C . SER A 1 102 ? -2.578 0.431 7.694 1.00 97.50 102 SER A C 1
ATOM 785 O O . SER A 1 102 ? -3.445 0.938 6.981 1.00 97.50 102 SER A O 1
ATOM 787 N N . LEU A 1 103 ? -2.865 -0.272 8.793 1.00 96.62 103 LEU A N 1
ATOM 788 C CA . LEU A 1 103 ? -4.225 -0.461 9.312 1.00 96.62 103 LEU A CA 1
ATOM 789 C C . LEU A 1 103 ? -4.574 0.538 10.420 1.00 96.62 103 LEU A C 1
ATOM 791 O O . LEU A 1 103 ? -5.749 0.826 10.632 1.00 96.62 103 LEU A O 1
ATOM 795 N N . ASP A 1 104 ? -3.576 1.083 11.108 1.00 95.75 104 ASP A N 1
ATOM 796 C CA . ASP A 1 104 ? -3.701 2.000 12.248 1.00 95.75 104 ASP A CA 1
ATOM 797 C C . ASP A 1 104 ? -3.178 3.417 11.933 1.00 95.75 104 ASP A C 1
ATOM 799 O O . ASP A 1 104 ? -3.624 4.391 12.539 1.00 95.75 104 ASP A O 1
ATOM 803 N N . GLY A 1 105 ? -2.328 3.557 10.914 1.00 95.94 105 GLY A N 1
ATOM 804 C CA . GLY A 1 105 ? -1.626 4.787 10.546 1.00 95.94 105 GLY A CA 1
ATOM 805 C C . GLY A 1 105 ? -0.190 4.868 11.067 1.00 95.94 105 GLY A C 1
ATOM 806 O O . GLY A 1 105 ? 0.488 5.850 10.779 1.00 95.94 105 GLY A O 1
ATOM 807 N N . GLU A 1 106 ? 0.270 3.861 11.806 1.00 94.94 106 GLU A N 1
ATOM 808 C CA . GLU A 1 106 ? 1.556 3.855 12.507 1.00 94.94 106 GLU A CA 1
ATOM 809 C C . GLU A 1 106 ? 2.410 2.657 12.086 1.00 94.94 106 GLU A C 1
ATOM 811 O O . GLU A 1 106 ? 3.589 2.809 11.760 1.00 94.94 106 GLU A O 1
ATOM 816 N N . THR A 1 107 ? 1.807 1.469 12.036 1.00 95.25 107 THR A N 1
ATOM 817 C CA . THR A 1 107 ? 2.472 0.228 11.645 1.00 95.25 107 THR A CA 1
ATOM 818 C C . THR A 1 107 ? 2.319 -0.015 10.150 1.00 95.25 107 THR A C 1
ATOM 820 O O . THR A 1 107 ? 1.235 0.137 9.585 1.00 95.25 107 THR A O 1
ATOM 823 N N . TRP A 1 108 ? 3.418 -0.390 9.495 1.00 96.94 108 TRP A N 1
ATOM 824 C CA . TRP A 1 108 ? 3.476 -0.579 8.046 1.00 96.94 108 TRP A CA 1
ATOM 825 C C . TRP A 1 108 ? 3.788 -2.032 7.700 1.00 96.94 108 TRP A C 1
ATOM 827 O O . TRP A 1 108 ? 4.645 -2.658 8.321 1.00 96.94 108 TRP A O 1
ATOM 837 N N . GLN A 1 109 ? 3.062 -2.566 6.723 1.00 96.88 109 GLN A N 1
ATOM 838 C CA . GLN A 1 109 ? 3.150 -3.950 6.271 1.00 96.88 109 GLN A CA 1
ATOM 839 C C . GLN A 1 109 ? 3.303 -3.993 4.755 1.00 96.88 109 GLN A C 1
ATOM 841 O O . GLN A 1 109 ? 2.607 -3.270 4.043 1.00 96.88 109 GLN A O 1
ATOM 846 N N . HIS A 1 110 ? 4.152 -4.894 4.269 1.00 95.75 110 HIS A N 1
ATOM 847 C CA . HIS A 1 110 ? 4.365 -5.084 2.841 1.00 95.75 110 HIS A CA 1
ATOM 848 C C . HIS A 1 110 ? 3.094 -5.603 2.154 1.00 95.75 110 HIS A C 1
ATOM 850 O O . HIS A 1 110 ? 2.554 -6.656 2.515 1.00 95.75 110 HIS A O 1
ATOM 856 N N . LEU A 1 111 ? 2.626 -4.885 1.135 1.00 94.31 111 LEU A N 1
ATOM 857 C CA . LEU A 1 111 ? 1.521 -5.308 0.287 1.00 94.31 111 LEU A CA 1
ATOM 858 C C . LEU A 1 111 ? 2.026 -6.319 -0.741 1.00 94.31 111 LEU A C 1
ATOM 860 O O . LEU A 1 111 ? 2.733 -5.971 -1.683 1.00 94.31 111 LEU A O 1
ATOM 864 N N . ARG A 1 112 ? 1.594 -7.572 -0.601 1.00 89.94 112 ARG A N 1
ATOM 865 C CA . ARG A 1 112 ? 1.811 -8.577 -1.643 1.00 89.94 112 ARG A CA 1
ATOM 866 C C . ARG A 1 112 ? 0.953 -8.247 -2.861 1.00 89.94 112 ARG A C 1
ATOM 868 O O . ARG A 1 112 ? -0.270 -8.156 -2.751 1.00 89.94 112 ARG A O 1
ATOM 875 N N . LEU A 1 113 ? 1.607 -8.082 -4.003 1.00 84.81 113 LEU A N 1
ATOM 876 C CA . LEU A 1 113 ? 0.943 -7.979 -5.299 1.00 84.81 113 LEU A CA 1
ATOM 877 C C . LEU A 1 113 ? 0.491 -9.374 -5.752 1.00 84.81 113 LEU A C 1
ATOM 879 O O . LEU A 1 113 ? 1.089 -10.377 -5.347 1.00 84.81 113 LEU A O 1
ATOM 883 N N . SER A 1 114 ? -0.593 -9.441 -6.524 1.00 69.81 114 SER A N 1
ATOM 884 C CA . SER A 1 114 ? -1.097 -10.719 -7.030 1.00 69.81 114 SER A CA 1
ATOM 885 C C . SER A 1 114 ? -0.185 -11.178 -8.178 1.00 69.81 114 SER A C 1
ATOM 887 O O . SER A 1 114 ? 0.172 -10.355 -9.002 1.00 69.81 114 SER A O 1
ATOM 889 N N . PRO A 1 115 ? 0.273 -12.436 -8.227 1.00 57.75 115 PRO A N 1
ATOM 890 C CA . PRO A 1 115 ? 1.095 -12.913 -9.341 1.00 57.75 115 PRO A CA 1
ATOM 891 C C . PRO A 1 115 ? 0.329 -12.964 -10.669 1.00 57.75 115 PRO A C 1
ATOM 893 O O . PRO A 1 115 ? -0.912 -13.158 -10.636 1.00 57.75 115 PRO A O 1
#

Organism: NCBI:txid1848197

pLDDT: mean 80.73, std 17.83, range [46.22, 97.56]